Protein AF-Q708A7-F1 (afdb_monomer_lite)

Organism: Candida glabrata (strain ATCC 2001 / BCRC 20586 / JCM 3761 / NBRC 0622 / NRRL Y-65 / CBS 138) (NCBI:txid284593)

Sequence (130 aa):
MMTVDPIQDLRNICLQILQSVNSNTLLEEETWDYNTLINNIDLPKQTREALRRSASQYLLYCQRKNKTYTTRKPLPAKAKLQLVETFSKKRYLTRCEKHQLAVQCGITTNQVQIWFANRRKRSKDLNNRD

Structure (mmCIF, N/CA/C/O backbone):
data_AF-Q708A7-F1
#
_entry.id   AF-Q708A7-F1
#
loop_
_atom_site.group_PDB
_atom_site.id
_atom_site.type_symbol
_atom_site.label_atom_id
_atom_site.label_alt_id
_atom_site.label_comp_id
_atom_site.label_asym_id
_atom_site.label_entity_id
_atom_site.label_seq_id
_atom_site.pdbx_PDB_ins_code
_atom_site.Cartn_x
_atom_site.Cartn_y
_atom_site.Cartn_z
_atom_site.occupancy
_atom_site.B_iso_or_equiv
_atom_site.auth_seq_id
_atom_site.auth_comp_id
_atom_site.auth_asym_id
_atom_site.auth_atom_id
_atom_site.pdbx_PDB_model_num
ATOM 1 N N . MET A 1 1 ? 12.072 19.914 -6.010 1.00 36.78 1 MET A N 1
ATOM 2 C CA . MET A 1 1 ? 12.992 18.850 -6.471 1.00 36.78 1 MET A CA 1
ATOM 3 C C . MET A 1 1 ? 12.877 18.810 -7.976 1.00 36.78 1 MET A C 1
ATOM 5 O O . MET A 1 1 ? 11.766 18.616 -8.449 1.00 36.78 1 MET A O 1
ATOM 9 N N . MET A 1 2 ? 13.963 19.098 -8.695 1.00 44.28 2 MET A N 1
ATOM 10 C CA . MET A 1 2 ? 13.976 19.092 -10.159 1.00 44.28 2 MET A CA 1
ATOM 11 C C . MET A 1 2 ? 13.493 17.720 -10.642 1.00 44.28 2 MET A C 1
ATOM 13 O O . MET A 1 2 ? 14.107 16.706 -10.311 1.00 44.28 2 MET A O 1
ATOM 17 N N . THR A 1 3 ? 12.342 17.673 -11.315 1.00 55.59 3 THR A N 1
ATOM 18 C CA . THR A 1 3 ? 11.843 16.456 -11.960 1.00 55.59 3 THR A CA 1
ATOM 19 C C . THR A 1 3 ? 12.740 16.206 -13.153 1.00 55.59 3 THR A C 1
ATOM 21 O O . THR A 1 3 ? 12.506 16.740 -14.231 1.00 55.59 3 THR A O 1
ATOM 24 N N . VAL A 1 4 ? 13.829 15.485 -12.915 1.00 59.91 4 VAL A N 1
ATOM 25 C CA . VAL A 1 4 ? 14.725 15.068 -13.980 1.00 59.91 4 VAL A CA 1
ATOM 26 C C . VAL A 1 4 ? 13.932 14.129 -14.882 1.00 59.91 4 VAL A C 1
ATOM 28 O O . VAL A 1 4 ? 13.455 13.089 -14.416 1.00 59.91 4 VAL A O 1
ATOM 31 N N . ASP A 1 5 ? 13.685 14.565 -16.118 1.00 73.44 5 ASP A N 1
ATOM 32 C CA . ASP A 1 5 ? 12.978 13.778 -17.120 1.00 73.44 5 ASP A CA 1
ATOM 33 C C . ASP A 1 5 ? 13.842 12.549 -17.442 1.00 73.44 5 ASP A C 1
ATOM 35 O O . ASP A 1 5 ? 14.941 12.704 -17.983 1.00 73.44 5 ASP A O 1
ATOM 39 N N . PRO A 1 6 ? 13.390 11.325 -17.109 1.00 71.94 6 PRO A N 1
ATOM 40 C CA . PRO A 1 6 ? 14.170 10.114 -17.340 1.00 71.94 6 PRO A CA 1
ATOM 41 C C . PRO A 1 6 ? 14.578 9.925 -18.806 1.00 71.94 6 PRO A C 1
ATOM 43 O O . PRO A 1 6 ? 15.574 9.260 -19.080 1.00 71.94 6 PRO A O 1
ATOM 46 N N . ILE A 1 7 ? 13.812 10.485 -19.745 1.00 69.62 7 ILE A N 1
ATOM 47 C CA . ILE A 1 7 ? 14.122 10.438 -21.175 1.00 69.62 7 ILE A CA 1
ATOM 48 C C . ILE A 1 7 ? 15.274 11.395 -21.492 1.00 69.62 7 ILE A C 1
ATOM 50 O O . ILE A 1 7 ? 16.201 11.010 -22.204 1.00 69.62 7 ILE A O 1
ATOM 54 N N . GLN A 1 8 ? 15.279 12.595 -20.906 1.00 74.38 8 GLN A N 1
ATOM 55 C CA . GLN A 1 8 ? 16.380 13.547 -21.061 1.00 74.38 8 GLN A CA 1
ATOM 56 C C . GLN A 1 8 ? 17.677 13.028 -20.422 1.00 74.38 8 GLN A C 1
ATOM 58 O O . GLN A 1 8 ? 18.749 13.188 -21.004 1.00 74.38 8 GLN A O 1
ATOM 63 N N . ASP A 1 9 ? 17.593 12.343 -19.279 1.00 75.12 9 ASP A N 1
ATOM 64 C CA . ASP A 1 9 ? 18.742 11.657 -18.673 1.00 75.12 9 ASP A CA 1
ATOM 65 C C . ASP A 1 9 ? 19.312 10.580 -19.597 1.00 75.12 9 ASP A C 1
ATOM 67 O O . ASP A 1 9 ? 20.522 10.532 -19.828 1.00 75.12 9 ASP A O 1
ATOM 71 N N . LEU A 1 10 ? 18.447 9.743 -20.179 1.00 73.56 10 LEU A N 1
ATOM 72 C CA . LEU A 1 10 ? 18.867 8.735 -21.153 1.00 73.56 10 LEU A CA 1
ATOM 73 C C . LEU A 1 10 ? 19.496 9.367 -22.399 1.00 73.56 10 LEU A C 1
ATOM 75 O O . LEU A 1 10 ? 20.520 8.870 -22.869 1.00 73.56 10 LEU A O 1
ATOM 79 N N . ARG A 1 11 ? 18.933 10.470 -22.910 1.00 72.12 11 ARG A N 1
ATOM 80 C CA . ARG A 1 11 ? 19.494 11.236 -24.033 1.00 72.12 11 ARG A CA 1
ATOM 81 C C . ARG A 1 11 ? 20.892 11.752 -23.704 1.00 72.12 11 ARG A C 1
ATOM 83 O O . ARG A 1 11 ? 21.807 11.544 -24.494 1.00 72.12 11 ARG A O 1
ATOM 90 N N . ASN A 1 12 ? 21.079 12.347 -22.526 1.00 77.25 12 ASN A N 1
ATOM 91 C CA . ASN A 1 12 ? 22.375 12.855 -22.070 1.00 77.25 12 ASN A CA 1
ATOM 92 C C . ASN A 1 12 ? 23.416 11.733 -21.922 1.00 77.25 12 ASN A C 1
ATOM 94 O O . ASN A 1 12 ? 24.559 11.904 -22.338 1.00 77.25 12 ASN A O 1
ATOM 98 N N . ILE A 1 13 ? 23.022 10.568 -21.394 1.00 76.81 13 ILE A N 1
ATOM 99 C CA . ILE A 1 13 ? 23.899 9.389 -21.303 1.00 76.81 13 ILE A CA 1
ATOM 100 C C . ILE A 1 13 ? 24.295 8.903 -22.703 1.00 76.81 13 ILE A C 1
ATOM 102 O O . ILE A 1 13 ? 25.469 8.634 -22.952 1.00 76.81 13 ILE A O 1
ATOM 106 N N . CYS A 1 14 ? 23.339 8.821 -23.634 1.00 71.25 14 CYS A N 1
ATOM 107 C CA . CYS A 1 14 ? 23.628 8.431 -25.015 1.00 71.25 14 CYS A CA 1
ATOM 108 C C . CYS A 1 14 ? 24.584 9.430 -25.683 1.00 71.25 14 CYS A C 1
ATOM 110 O O . CYS A 1 14 ? 25.561 9.004 -26.291 1.00 71.25 14 CYS A O 1
ATOM 112 N N . LEU A 1 15 ? 24.360 10.739 -25.515 1.00 70.50 15 LEU A N 1
ATOM 113 C CA . LEU A 1 15 ? 25.248 11.792 -26.017 1.00 70.50 15 LEU A CA 1
ATOM 114 C C . LEU A 1 15 ? 26.672 11.656 -25.459 1.00 70.50 15 LEU A C 1
ATOM 116 O O . LEU A 1 15 ? 27.618 11.707 -26.235 1.00 70.50 15 LEU A O 1
ATOM 120 N N . GLN A 1 16 ? 26.840 11.417 -24.155 1.00 73.56 16 GLN A N 1
ATOM 121 C CA . GLN A 1 16 ? 28.162 11.234 -23.534 1.00 73.56 16 GLN A CA 1
ATOM 122 C C . GLN A 1 16 ? 28.911 10.013 -24.079 1.00 73.56 16 GLN A C 1
ATOM 124 O O . GLN A 1 16 ? 30.114 10.081 -24.321 1.00 73.56 16 GLN A O 1
ATOM 129 N N . ILE A 1 17 ? 28.208 8.897 -24.289 1.00 69.69 17 ILE A N 1
ATOM 130 C CA . ILE A 1 17 ? 28.807 7.680 -24.850 1.00 69.69 17 ILE A CA 1
ATOM 131 C C . ILE A 1 17 ? 29.208 7.923 -26.310 1.00 69.69 17 ILE A C 1
ATOM 133 O O . ILE A 1 17 ? 30.302 7.549 -26.727 1.00 69.69 17 ILE A O 1
ATOM 137 N N . LEU A 1 18 ? 28.343 8.573 -27.087 1.00 66.56 18 LEU A N 1
ATOM 138 C CA . LEU A 1 18 ? 28.488 8.703 -28.535 1.00 66.56 18 LEU A CA 1
ATOM 139 C C . LEU A 1 18 ? 29.378 9.872 -28.983 1.00 66.56 18 LEU A C 1
ATOM 141 O O . LEU A 1 18 ? 29.970 9.791 -30.058 1.00 66.56 18 LEU A O 1
ATOM 145 N N . GLN A 1 19 ? 29.562 10.902 -28.150 1.00 62.88 19 GLN A N 1
ATOM 146 C CA . GLN A 1 19 ? 30.574 11.952 -28.346 1.00 62.88 19 GLN A CA 1
ATOM 147 C C . GLN A 1 19 ? 31.999 11.384 -28.457 1.00 62.88 19 GLN A C 1
ATOM 149 O O . GLN A 1 19 ? 32.862 12.027 -29.045 1.00 62.88 19 GLN A O 1
ATOM 154 N N . SER A 1 20 ? 32.242 10.170 -27.949 1.00 57.25 20 SER A N 1
ATOM 155 C CA . SER A 1 20 ? 33.521 9.472 -28.118 1.00 57.25 20 SER A CA 1
ATOM 156 C C . SER A 1 20 ? 33.683 8.755 -29.468 1.00 57.25 20 SER A C 1
ATOM 158 O O . SER A 1 20 ? 34.788 8.318 -29.778 1.00 57.25 20 SER A O 1
ATOM 160 N N . VAL A 1 21 ? 32.616 8.621 -30.272 1.00 58.12 21 VAL A N 1
ATOM 161 C CA . VAL A 1 21 ? 32.582 7.676 -31.406 1.00 58.12 21 VAL A CA 1
ATOM 162 C C . VAL A 1 21 ? 32.417 8.353 -32.772 1.00 58.12 21 VAL A C 1
ATOM 164 O O . VAL A 1 21 ? 33.022 7.868 -33.720 1.00 58.12 21 VAL A O 1
ATOM 167 N N . ASN A 1 22 ? 31.638 9.439 -32.902 1.00 54.03 22 ASN A N 1
ATOM 168 C CA . ASN A 1 22 ? 31.580 10.341 -34.076 1.00 54.03 22 ASN A CA 1
ATOM 169 C C . ASN A 1 22 ? 30.453 11.386 -33.908 1.00 54.03 22 ASN A C 1
ATOM 171 O O . ASN A 1 22 ? 29.569 11.226 -33.068 1.00 54.03 22 ASN A O 1
ATOM 175 N N . SER A 1 23 ? 30.466 12.462 -34.701 1.00 53.91 23 SER A N 1
ATOM 176 C CA . SER A 1 23 ? 29.472 13.550 -34.683 1.00 53.91 23 SER A CA 1
ATOM 177 C C . SER A 1 23 ? 28.041 13.042 -34.920 1.00 53.91 23 SER A C 1
ATOM 179 O O . SER A 1 23 ? 27.684 12.673 -36.035 1.00 53.91 23 SER A O 1
ATOM 181 N N . ASN A 1 24 ? 27.205 13.029 -33.879 1.00 57.56 24 ASN A N 1
ATOM 182 C CA . ASN A 1 24 ? 25.826 12.532 -33.938 1.00 57.56 24 ASN A CA 1
ATOM 183 C C . ASN A 1 24 ? 24.819 13.687 -34.058 1.00 57.56 24 ASN A C 1
ATOM 185 O O . ASN A 1 24 ? 24.052 13.951 -33.133 1.00 57.56 24 ASN A O 1
ATOM 189 N N . THR A 1 25 ? 24.800 14.356 -35.212 1.00 56.97 25 THR A N 1
ATOM 190 C CA . THR A 1 25 ? 23.818 15.412 -35.543 1.00 56.97 25 THR A CA 1
ATOM 191 C C . THR A 1 25 ? 22.358 14.941 -35.436 1.00 56.97 25 THR A C 1
ATOM 193 O O . THR A 1 25 ? 21.460 15.747 -35.229 1.00 56.97 25 THR A O 1
ATOM 196 N N . LEU A 1 26 ? 22.102 13.629 -35.481 1.00 55.19 26 LEU A N 1
ATOM 197 C CA . LEU A 1 26 ? 20.769 13.021 -35.330 1.00 55.19 26 LEU A CA 1
ATOM 198 C C . LEU A 1 26 ? 20.223 12.998 -33.888 1.00 55.19 26 LEU A C 1
ATOM 200 O O . LEU A 1 26 ? 19.049 12.697 -33.687 1.00 55.19 26 LEU A O 1
ATOM 204 N N . LEU A 1 27 ? 21.040 13.306 -32.873 1.00 55.03 27 LEU A N 1
ATOM 205 C CA . LEU A 1 27 ? 20.598 13.376 -31.470 1.00 55.03 27 LEU A CA 1
ATOM 206 C C . LEU A 1 27 ? 20.140 14.777 -31.047 1.00 55.03 27 LEU A C 1
ATOM 208 O O . LEU A 1 27 ? 19.757 14.959 -29.888 1.00 55.03 27 LEU A O 1
ATOM 212 N N . GLU A 1 28 ? 20.187 15.762 -31.946 1.00 57.50 28 GLU A N 1
ATOM 213 C CA . GLU A 1 28 ? 19.786 17.150 -31.686 1.00 57.50 28 GLU A CA 1
ATOM 214 C C . GLU A 1 28 ? 18.264 17.347 -31.760 1.00 57.50 28 GLU A C 1
ATOM 216 O O . GLU A 1 28 ? 17.726 18.218 -31.073 1.00 57.50 28 GLU A O 1
ATOM 221 N N . GLU A 1 29 ? 17.543 16.471 -32.464 1.00 61.47 29 GLU A N 1
ATOM 222 C CA . GLU A 1 29 ? 16.082 16.514 -32.522 1.00 61.47 29 GLU A CA 1
ATOM 223 C C . GLU A 1 29 ? 15.447 16.117 -31.179 1.00 61.47 29 GLU A C 1
ATOM 225 O O . GLU A 1 29 ? 15.816 15.131 -30.530 1.00 61.47 29 GLU A O 1
ATOM 230 N N . GLU A 1 30 ? 14.478 16.915 -30.735 1.00 61.69 30 GLU A N 1
ATOM 231 C CA . GLU A 1 30 ? 13.702 16.660 -29.526 1.00 61.69 30 GLU A CA 1
ATOM 232 C C . GLU A 1 30 ? 12.784 15.449 -29.754 1.00 61.69 30 GLU A C 1
ATOM 234 O O . GLU A 1 30 ? 11.708 15.552 -30.340 1.00 61.69 30 GLU A O 1
ATOM 239 N N . THR A 1 31 ? 13.225 14.267 -29.316 1.00 61.69 31 THR A N 1
ATOM 240 C CA . THR A 1 31 ? 12.417 13.043 -29.375 1.00 61.69 31 THR A CA 1
ATOM 241 C C . THR A 1 31 ? 11.867 12.706 -27.991 1.00 61.69 31 THR A C 1
ATOM 243 O O . THR A 1 31 ? 12.607 12.518 -27.028 1.00 61.69 31 THR A O 1
ATOM 246 N N . TRP A 1 32 ? 10.538 12.608 -27.897 1.00 58.81 32 TRP A N 1
ATOM 247 C CA . TRP A 1 32 ? 9.810 12.246 -26.670 1.00 58.81 32 TRP A CA 1
ATOM 248 C C . TRP A 1 32 ? 9.674 10.726 -26.477 1.00 58.81 32 TRP A C 1
ATOM 250 O O . TRP A 1 32 ? 9.058 10.266 -25.517 1.00 58.81 32 TRP A O 1
ATOM 260 N N . ASP A 1 33 ? 10.226 9.931 -27.399 1.00 73.31 33 ASP A N 1
ATOM 261 C CA . ASP A 1 33 ? 10.174 8.471 -27.390 1.00 73.31 33 ASP A CA 1
ATOM 262 C C . ASP A 1 33 ? 11.584 7.873 -27.461 1.00 73.31 33 ASP A C 1
ATOM 264 O O . ASP A 1 33 ? 12.324 8.049 -28.432 1.00 73.31 33 ASP A O 1
ATOM 268 N N . TYR A 1 34 ? 11.935 7.097 -26.433 1.00 72.88 34 TYR A N 1
ATOM 269 C CA . TYR A 1 34 ? 13.245 6.460 -26.337 1.00 72.88 34 TYR A CA 1
ATOM 270 C C . TYR A 1 34 ? 13.482 5.416 -27.442 1.00 72.88 34 TYR A C 1
ATOM 272 O O . TYR A 1 34 ? 14.636 5.141 -27.763 1.00 72.88 34 TYR A O 1
ATOM 280 N N . ASN A 1 35 ? 12.439 4.829 -28.050 1.00 76.69 35 ASN A N 1
ATOM 281 C CA . ASN A 1 35 ? 12.642 3.909 -29.175 1.00 76.69 35 ASN A CA 1
ATOM 282 C C . ASN A 1 35 ? 13.123 4.645 -30.423 1.00 76.69 35 ASN A C 1
ATOM 284 O O . ASN A 1 35 ? 14.011 4.139 -31.106 1.00 76.69 35 ASN A O 1
ATOM 288 N N . THR A 1 36 ? 12.567 5.826 -30.685 1.00 77.31 36 THR A N 1
ATOM 289 C CA . THR A 1 36 ? 12.981 6.722 -31.769 1.00 77.31 36 THR A CA 1
ATOM 290 C C . THR A 1 36 ? 14.428 7.174 -31.564 1.00 77.31 36 THR A C 1
ATOM 292 O O . THR A 1 36 ? 15.245 6.993 -32.466 1.00 77.31 36 THR A O 1
ATOM 295 N N . LEU A 1 37 ? 14.784 7.609 -30.346 1.00 72.62 37 LEU A N 1
ATOM 296 C CA . LEU A 1 37 ? 16.169 7.919 -29.964 1.00 72.62 37 LEU A CA 1
ATOM 297 C C . LEU A 1 37 ? 17.113 6.748 -30.280 1.00 72.62 37 LEU A C 1
ATOM 299 O O . LEU A 1 37 ? 18.110 6.912 -30.970 1.00 72.62 37 LEU A O 1
ATOM 303 N N . ILE A 1 38 ? 16.774 5.546 -29.809 1.00 76.94 38 ILE A N 1
ATOM 304 C CA . ILE A 1 38 ? 17.608 4.349 -29.967 1.00 76.94 38 ILE A CA 1
ATOM 305 C C . ILE A 1 38 ? 17.721 3.905 -31.434 1.00 76.94 38 ILE A C 1
ATOM 307 O O . ILE A 1 38 ? 18.764 3.392 -31.841 1.00 76.94 38 ILE A O 1
ATOM 311 N N . ASN A 1 39 ? 16.671 4.088 -32.237 1.00 78.12 39 ASN A N 1
ATOM 312 C CA . ASN A 1 39 ? 16.676 3.743 -33.659 1.00 78.12 39 ASN A CA 1
ATOM 313 C C . ASN A 1 39 ? 17.547 4.683 -34.497 1.00 78.12 39 ASN A C 1
ATOM 315 O O . ASN A 1 39 ? 18.170 4.208 -35.445 1.00 78.12 39 ASN A O 1
ATOM 319 N N . ASN A 1 40 ? 17.630 5.959 -34.118 1.00 73.62 40 ASN A N 1
ATOM 320 C CA . ASN A 1 40 ? 18.432 6.969 -34.814 1.00 73.62 40 ASN A CA 1
ATOM 321 C C . ASN A 1 40 ? 19.931 6.896 -34.488 1.00 73.62 40 ASN A C 1
ATOM 323 O O . ASN A 1 40 ? 20.732 7.551 -35.148 1.00 73.62 40 ASN A O 1
ATOM 327 N N . ILE A 1 41 ? 20.329 6.093 -33.495 1.00 74.94 41 ILE A N 1
ATOM 328 C CA . ILE A 1 41 ? 21.740 5.867 -33.180 1.00 74.94 41 ILE A CA 1
ATOM 329 C C . ILE A 1 41 ? 22.336 4.852 -34.169 1.00 74.94 41 ILE A C 1
ATOM 331 O O . ILE A 1 41 ? 21.842 3.718 -34.300 1.00 74.94 41 ILE A O 1
ATOM 335 N N . ASP A 1 42 ? 23.442 5.238 -34.808 1.00 78.75 42 ASP A N 1
ATOM 336 C CA . ASP A 1 42 ? 24.228 4.370 -35.685 1.00 78.75 42 ASP A CA 1
ATOM 337 C C . ASP A 1 42 ? 25.056 3.363 -34.869 1.00 78.75 42 ASP A C 1
ATOM 339 O O . ASP A 1 42 ? 26.208 3.580 -34.501 1.00 78.75 42 ASP A O 1
ATOM 343 N N . LEU A 1 43 ? 24.408 2.258 -34.506 1.00 75.06 43 LEU A N 1
ATOM 344 C CA . LEU A 1 43 ? 24.995 1.145 -33.773 1.00 75.06 43 LEU A CA 1
ATOM 345 C C . LEU A 1 43 ? 24.543 -0.185 -34.386 1.00 75.06 43 LEU A C 1
ATOM 347 O O . LEU A 1 43 ? 23.415 -0.286 -34.886 1.00 75.06 43 LEU A O 1
ATOM 351 N N . PRO A 1 44 ? 25.360 -1.251 -34.264 1.00 85.62 44 PRO A N 1
ATOM 352 C CA . PRO A 1 44 ? 24.938 -2.600 -34.612 1.00 85.62 44 PRO A CA 1
ATOM 353 C C . PRO A 1 44 ? 23.625 -2.967 -33.915 1.00 85.62 44 PRO A C 1
ATOM 355 O O . PRO A 1 44 ? 23.414 -2.644 -32.741 1.00 85.62 44 PRO A O 1
ATOM 358 N N . LYS A 1 45 ? 22.747 -3.692 -34.619 1.00 84.62 45 LYS A N 1
ATOM 359 C CA . LYS A 1 45 ? 21.414 -4.070 -34.120 1.00 84.62 45 LYS A CA 1
ATOM 360 C C . LYS A 1 45 ? 21.475 -4.710 -32.729 1.00 84.62 45 LYS A C 1
ATOM 362 O O . LYS A 1 45 ? 20.668 -4.375 -31.871 1.00 84.62 45 LYS A O 1
ATOM 367 N N . GLN A 1 46 ? 22.442 -5.596 -32.483 1.00 85.62 46 GLN A N 1
ATOM 368 C CA . GLN A 1 46 ? 22.620 -6.260 -31.188 1.00 85.62 46 GLN A CA 1
ATOM 369 C C . GLN A 1 46 ? 22.852 -5.246 -30.058 1.00 85.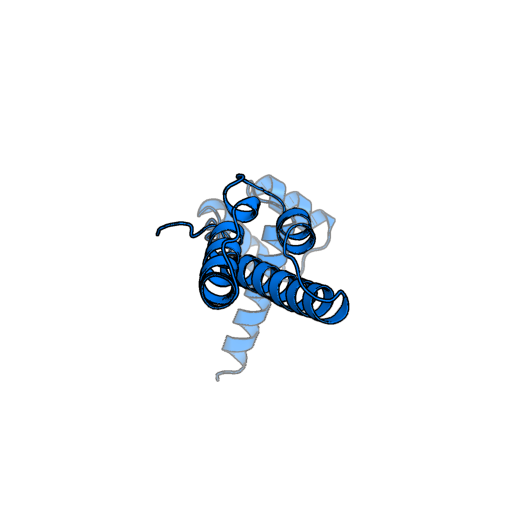62 46 GLN A C 1
ATOM 371 O O . GLN A 1 46 ? 22.218 -5.342 -29.006 1.00 85.62 46 GLN A O 1
ATOM 376 N N . THR A 1 47 ? 23.704 -4.247 -30.298 1.00 83.25 47 THR A N 1
ATOM 377 C CA . THR A 1 47 ? 24.004 -3.168 -29.350 1.00 83.25 47 THR A CA 1
ATOM 378 C C . THR A 1 47 ? 22.782 -2.282 -29.121 1.00 83.25 47 THR A C 1
ATOM 380 O O . THR A 1 47 ? 22.455 -1.964 -27.978 1.00 83.25 47 THR A O 1
ATOM 383 N N . ARG A 1 48 ? 22.043 -1.958 -30.189 1.00 84.75 48 ARG A N 1
ATOM 384 C CA . ARG A 1 48 ? 20.791 -1.196 -30.113 1.00 84.75 48 ARG A CA 1
ATOM 385 C C . ARG A 1 48 ? 19.740 -1.901 -29.246 1.00 84.75 48 ARG A C 1
ATOM 387 O O . ARG A 1 48 ? 19.118 -1.278 -28.387 1.00 84.75 48 ARG A O 1
ATOM 394 N N . GLU A 1 49 ? 19.583 -3.215 -29.408 1.00 86.69 49 GLU A N 1
ATOM 395 C CA . GLU A 1 49 ? 18.672 -4.012 -28.578 1.00 86.69 49 GLU A CA 1
ATOM 396 C C . GLU A 1 49 ? 19.138 -4.129 -27.118 1.00 86.69 49 GLU A C 1
ATOM 398 O O . GLU A 1 49 ? 18.311 -4.204 -26.206 1.00 86.69 49 GLU A O 1
ATOM 403 N N . ALA A 1 50 ? 20.448 -4.168 -26.861 1.00 86.88 50 ALA A N 1
ATOM 404 C CA . ALA A 1 50 ? 20.979 -4.141 -25.498 1.00 86.88 50 ALA A CA 1
ATOM 405 C C . ALA A 1 50 ? 20.673 -2.798 -24.813 1.00 86.88 50 ALA A C 1
ATOM 407 O O . ALA A 1 50 ? 20.137 -2.785 -23.704 1.00 86.88 50 ALA A O 1
ATOM 408 N N . LEU A 1 51 ? 20.907 -1.679 -25.510 1.00 84.12 51 LEU A N 1
ATOM 409 C CA . LEU A 1 51 ? 20.572 -0.336 -25.031 1.00 84.12 51 LEU A CA 1
ATOM 410 C C . LEU A 1 51 ? 19.072 -0.196 -24.748 1.00 84.12 51 LEU A C 1
ATOM 412 O O . LEU A 1 51 ? 18.698 0.316 -23.695 1.00 84.12 51 LEU A O 1
ATOM 416 N N . ARG A 1 52 ? 18.208 -0.725 -25.626 1.00 86.25 52 ARG A N 1
ATOM 417 C CA . ARG A 1 52 ? 16.746 -0.722 -25.437 1.00 86.25 52 ARG A CA 1
ATOM 418 C C . ARG A 1 52 ? 16.323 -1.406 -24.140 1.00 86.25 52 ARG A C 1
ATOM 420 O O . ARG A 1 52 ? 15.485 -0.869 -23.415 1.00 86.25 52 ARG A O 1
ATOM 427 N N . ARG A 1 53 ? 16.913 -2.562 -23.817 1.00 87.56 53 ARG A N 1
ATOM 428 C CA . ARG A 1 53 ? 16.633 -3.275 -22.558 1.00 87.56 53 ARG A CA 1
ATOM 429 C C . ARG A 1 53 ? 17.066 -2.457 -21.343 1.00 87.56 53 ARG A C 1
ATOM 431 O O . ARG A 1 53 ? 16.269 -2.283 -20.424 1.00 87.56 53 ARG A O 1
ATOM 438 N N . SER A 1 54 ? 18.283 -1.915 -21.365 1.00 86.56 54 SER A N 1
ATOM 439 C CA . SER A 1 54 ? 18.818 -1.095 -20.272 1.00 86.56 54 SER A CA 1
ATOM 440 C C . SER A 1 54 ? 18.008 0.186 -20.058 1.00 86.56 54 SER A C 1
ATOM 442 O O . SER A 1 54 ? 17.643 0.499 -18.926 1.00 86.56 54 SER A O 1
ATOM 444 N N . ALA A 1 55 ? 17.654 0.887 -21.138 1.00 85.25 55 ALA A N 1
ATOM 445 C CA . ALA A 1 55 ? 16.810 2.077 -21.101 1.00 85.25 55 ALA A CA 1
ATOM 446 C C . ALA A 1 55 ? 15.419 1.759 -20.535 1.00 85.25 55 ALA A C 1
ATOM 448 O O . ALA A 1 55 ? 14.959 2.434 -19.617 1.00 85.25 55 ALA A O 1
ATOM 449 N N . SER A 1 56 ? 14.777 0.683 -21.002 1.00 87.50 56 SER A N 1
ATOM 450 C CA . SER A 1 56 ? 13.487 0.224 -20.470 1.00 87.50 56 SER A CA 1
ATOM 451 C C . SER A 1 56 ? 13.560 -0.077 -18.967 1.00 87.50 56 SER A C 1
ATOM 453 O O . SER A 1 56 ? 12.706 0.364 -18.194 1.00 87.50 56 SER A O 1
ATOM 455 N N . GLN A 1 57 ? 14.617 -0.762 -18.521 1.00 88.38 57 GLN A N 1
ATOM 456 C CA . GLN A 1 57 ? 14.841 -1.055 -17.106 1.00 88.38 57 GLN A CA 1
ATOM 457 C C . GLN A 1 57 ? 15.065 0.217 -16.275 1.00 88.38 57 GLN A C 1
ATOM 459 O O . GLN A 1 57 ? 14.522 0.328 -15.172 1.00 88.38 57 GLN A O 1
ATOM 464 N N . TYR A 1 58 ? 15.814 1.188 -16.800 1.00 84.62 58 TYR A N 1
ATOM 465 C CA . TYR A 1 58 ? 16.029 2.484 -16.160 1.00 84.62 58 TYR A CA 1
ATOM 466 C C . TYR A 1 58 ? 14.727 3.290 -16.046 1.00 84.62 58 TYR A C 1
ATOM 468 O O . TYR A 1 58 ? 14.393 3.758 -14.958 1.00 84.62 58 TYR A O 1
ATOM 476 N N . LEU A 1 59 ? 13.927 3.364 -17.115 1.00 83.69 59 LEU A N 1
ATOM 477 C CA . LEU A 1 59 ? 12.612 4.011 -17.093 1.00 83.69 59 LEU A CA 1
ATOM 478 C C . LEU A 1 59 ? 11.682 3.360 -16.056 1.00 83.69 59 LEU A C 1
ATOM 480 O O . LEU A 1 59 ? 11.037 4.067 -15.280 1.00 83.69 59 LEU A O 1
ATOM 484 N N . LEU A 1 60 ? 11.659 2.025 -15.966 1.00 85.62 60 LEU A N 1
ATOM 485 C CA . LEU A 1 60 ? 10.905 1.299 -14.935 1.00 85.62 60 LEU A CA 1
ATOM 486 C C . LEU A 1 60 ? 11.407 1.603 -13.519 1.00 85.62 60 LEU A C 1
ATOM 488 O O . LEU A 1 60 ? 10.603 1.743 -12.594 1.00 85.62 60 LEU A O 1
ATOM 492 N N . TYR A 1 61 ? 12.721 1.701 -13.324 1.00 86.31 61 TYR A N 1
ATOM 493 C CA . TYR A 1 61 ? 13.303 2.100 -12.046 1.00 86.31 61 TYR A CA 1
ATOM 494 C C . TYR A 1 61 ? 12.883 3.524 -11.664 1.00 86.31 61 TYR A C 1
ATOM 496 O O . TYR A 1 61 ? 12.388 3.727 -10.555 1.00 86.31 61 TYR A O 1
ATOM 504 N N . CYS A 1 62 ? 12.988 4.484 -12.585 1.00 83.12 62 CYS A N 1
ATOM 505 C CA . CYS A 1 62 ? 12.563 5.866 -12.371 1.00 83.12 62 CYS A CA 1
ATOM 506 C C . CYS A 1 62 ? 11.066 5.953 -12.064 1.00 83.12 62 CYS A C 1
ATOM 508 O O . CYS A 1 62 ? 10.686 6.618 -11.105 1.00 83.12 62 CYS A O 1
ATOM 510 N N . GLN A 1 63 ? 10.214 5.209 -12.775 1.00 78.62 63 GLN A N 1
ATOM 511 C CA . GLN A 1 63 ? 8.784 5.107 -12.462 1.00 78.62 63 GLN A CA 1
ATOM 512 C C . GLN A 1 63 ? 8.533 4.537 -11.061 1.00 78.62 63 GLN A C 1
ATOM 514 O O . GLN A 1 63 ? 7.686 5.045 -10.331 1.00 78.62 63 GLN A O 1
ATOM 519 N N . ARG A 1 64 ? 9.265 3.493 -10.653 1.00 81.31 64 ARG A N 1
ATOM 520 C CA . ARG A 1 64 ? 9.133 2.886 -9.316 1.00 81.31 64 ARG A CA 1
ATOM 521 C C . ARG A 1 64 ? 9.639 3.808 -8.208 1.00 81.31 64 ARG A C 1
ATOM 523 O O . ARG A 1 64 ? 9.018 3.854 -7.152 1.00 81.31 64 ARG A O 1
ATOM 530 N N . LYS A 1 65 ? 10.720 4.551 -8.447 1.00 77.62 65 LYS A N 1
ATOM 531 C CA . LYS A 1 65 ? 11.298 5.523 -7.508 1.00 77.62 65 LYS A CA 1
ATOM 532 C C . LYS A 1 65 ? 10.419 6.770 -7.374 1.00 77.62 65 LYS A C 1
ATOM 534 O O . LYS A 1 65 ? 10.164 7.222 -6.262 1.00 77.62 65 LYS A O 1
ATOM 539 N N . ASN A 1 66 ? 9.901 7.269 -8.497 1.00 65.81 66 ASN A N 1
ATOM 540 C CA . ASN A 1 66 ? 8.965 8.395 -8.572 1.00 65.81 66 ASN A CA 1
ATOM 541 C C . ASN A 1 66 ? 7.520 7.996 -8.289 1.00 65.81 66 ASN A C 1
ATOM 543 O O . ASN A 1 66 ? 6.646 8.865 -8.242 1.00 65.81 66 ASN A O 1
ATOM 547 N N . LYS A 1 67 ? 7.261 6.714 -8.006 1.00 63.56 67 LYS A N 1
ATOM 548 C CA . LYS A 1 67 ? 6.085 6.282 -7.258 1.00 63.56 67 LYS A CA 1
ATOM 549 C C . LYS A 1 67 ? 6.235 6.799 -5.831 1.00 63.56 67 LYS A C 1
ATOM 551 O O . LYS A 1 67 ? 6.375 6.045 -4.872 1.00 63.56 67 LYS A O 1
ATOM 556 N N . THR A 1 68 ? 6.205 8.124 -5.696 1.00 54.28 68 THR A N 1
ATOM 557 C CA . THR A 1 68 ? 5.858 8.777 -4.455 1.00 54.28 68 THR A CA 1
ATOM 558 C C . THR A 1 68 ? 4.570 8.092 -4.047 1.00 54.28 68 THR A C 1
ATOM 560 O O . THR A 1 68 ? 3.600 8.026 -4.808 1.00 54.28 68 THR A O 1
ATOM 563 N N . TYR A 1 69 ? 4.594 7.429 -2.896 1.00 53.47 69 TYR A N 1
ATOM 564 C CA . TYR A 1 69 ? 3.363 7.018 -2.256 1.00 53.47 69 TYR A CA 1
ATOM 565 C C . TYR A 1 69 ? 2.581 8.314 -2.134 1.00 53.47 69 TYR A C 1
ATOM 567 O O . TYR A 1 69 ? 2.946 9.106 -1.270 1.00 53.47 69 TYR A O 1
ATOM 575 N N . THR A 1 70 ? 1.636 8.579 -3.052 1.00 55.84 70 THR A N 1
ATOM 576 C CA . THR A 1 70 ? 0.861 9.824 -3.114 1.00 55.84 70 THR A CA 1
ATOM 577 C C . THR A 1 70 ? 0.581 10.201 -1.678 1.00 55.84 70 THR A C 1
ATOM 579 O O . THR A 1 70 ? -0.056 9.374 -1.010 1.00 55.84 70 THR A O 1
ATOM 582 N N . THR A 1 71 ? 1.192 11.288 -1.177 1.00 60.59 71 THR A N 1
ATOM 583 C CA . THR A 1 71 ? 1.309 11.533 0.268 1.00 60.59 71 THR A CA 1
ATOM 584 C C . THR A 1 71 ? -0.032 11.221 0.883 1.00 60.59 71 THR A C 1
ATOM 586 O O . THR A 1 71 ? -1.023 11.856 0.514 1.00 60.59 71 THR A O 1
ATOM 589 N N . ARG A 1 72 ? -0.097 10.125 1.659 1.00 71.75 72 ARG A N 1
ATOM 590 C CA . ARG A 1 72 ? -1.381 9.503 1.997 1.00 71.75 72 ARG A CA 1
ATOM 591 C C . ARG A 1 72 ? -2.257 10.594 2.585 1.00 71.75 72 ARG A C 1
ATOM 593 O O . ARG A 1 72 ? -1.930 11.101 3.656 1.00 71.75 72 ARG A O 1
ATOM 600 N N . LYS A 1 73 ? -3.345 10.959 1.900 1.00 82.62 73 LYS A N 1
ATOM 601 C CA . LYS A 1 73 ? -4.267 11.954 2.443 1.00 82.62 73 LYS A CA 1
ATOM 602 C C . LYS A 1 73 ? -4.789 11.395 3.769 1.00 82.62 73 LYS A C 1
ATOM 604 O O . LYS A 1 73 ? -5.329 10.281 3.772 1.00 82.62 73 LYS A O 1
ATOM 609 N N . PRO A 1 74 ? -4.567 12.085 4.900 1.00 88.31 74 PRO A N 1
ATOM 610 C CA . PRO A 1 74 ? -5.016 11.579 6.183 1.00 88.31 74 PRO A CA 1
ATOM 611 C C . PRO A 1 74 ? -6.539 11.449 6.162 1.00 88.31 74 PRO A C 1
ATOM 613 O O . PRO A 1 74 ? -7.237 12.284 5.591 1.00 88.31 74 PRO A O 1
ATOM 616 N N . LEU A 1 75 ? -7.065 10.396 6.793 1.00 92.44 75 LEU A N 1
ATOM 617 C CA . LEU A 1 75 ? -8.513 10.273 6.966 1.00 92.44 75 LEU A CA 1
ATOM 618 C C . LEU A 1 75 ? -9.039 11.462 7.793 1.00 92.44 75 LEU A C 1
ATOM 620 O O . LEU A 1 75 ? -8.384 11.814 8.786 1.00 92.44 75 LEU A O 1
ATOM 624 N N . PRO A 1 76 ? -10.210 12.029 7.445 1.00 93.94 76 PRO A N 1
ATOM 625 C CA . PRO A 1 76 ? -10.856 13.069 8.242 1.00 93.94 76 PRO A CA 1
ATOM 626 C C . PRO A 1 76 ? -11.017 12.646 9.707 1.00 93.94 76 PRO A C 1
ATOM 628 O O . PRO A 1 76 ? -11.271 11.473 9.993 1.00 93.94 76 PRO A O 1
ATOM 631 N N . ALA A 1 77 ? -10.898 13.587 10.648 1.00 94.81 77 ALA A N 1
ATOM 632 C CA . ALA A 1 77 ? -11.010 13.290 12.080 1.00 94.81 77 ALA A CA 1
ATOM 633 C C . ALA A 1 77 ? -12.358 12.633 12.435 1.00 94.81 77 ALA A C 1
ATOM 635 O O . ALA A 1 77 ? -12.379 11.601 13.104 1.00 94.81 77 ALA A O 1
ATOM 636 N N . LYS A 1 78 ? -13.465 13.154 11.883 1.00 95.56 78 LYS A N 1
ATOM 637 C CA . LYS A 1 78 ? -14.815 12.581 12.023 1.00 95.56 78 LYS A CA 1
ATOM 638 C C . LYS A 1 78 ? -14.882 11.125 11.547 1.00 95.56 78 LYS A C 1
ATOM 640 O O . LYS A 1 78 ? -15.367 10.265 12.275 1.00 95.56 78 LYS A O 1
ATOM 645 N N . ALA A 1 79 ? -14.319 10.841 10.370 1.00 96.56 79 ALA A N 1
ATOM 646 C CA . ALA A 1 79 ? -14.259 9.487 9.825 1.00 96.56 79 ALA A CA 1
ATOM 647 C C . ALA A 1 79 ? -13.462 8.547 10.742 1.00 96.56 79 ALA A C 1
ATOM 649 O O . ALA A 1 79 ? -13.887 7.426 11.000 1.00 96.56 79 ALA A O 1
ATOM 650 N N . LYS A 1 80 ? -12.324 9.001 11.288 1.00 96.12 80 LYS A N 1
ATOM 651 C CA . LYS A 1 80 ? -11.534 8.205 12.243 1.00 96.12 80 LYS A CA 1
ATOM 652 C C . LYS A 1 80 ? -12.328 7.857 13.504 1.00 96.12 80 LYS A C 1
ATOM 654 O O . LYS A 1 80 ? -12.255 6.710 13.932 1.00 96.12 80 LYS A O 1
ATOM 659 N N . LEU A 1 81 ? -13.073 8.805 14.078 1.00 96.19 81 LEU A N 1
ATOM 660 C CA . LEU A 1 81 ? -13.895 8.561 15.270 1.00 96.19 81 LEU A CA 1
ATOM 661 C C . LEU A 1 81 ? -14.979 7.510 14.998 1.00 96.19 81 LEU A C 1
ATOM 663 O O . LEU A 1 81 ? -15.058 6.520 15.721 1.00 96.19 81 LEU A O 1
ATOM 667 N N . GLN A 1 82 ? -15.726 7.659 13.901 1.00 96.81 82 GLN A N 1
ATOM 668 C CA . GLN A 1 82 ? -16.757 6.693 13.504 1.00 96.81 82 GLN A CA 1
ATOM 669 C C . GLN A 1 82 ? -16.179 5.299 13.221 1.00 96.81 82 GLN A C 1
ATOM 67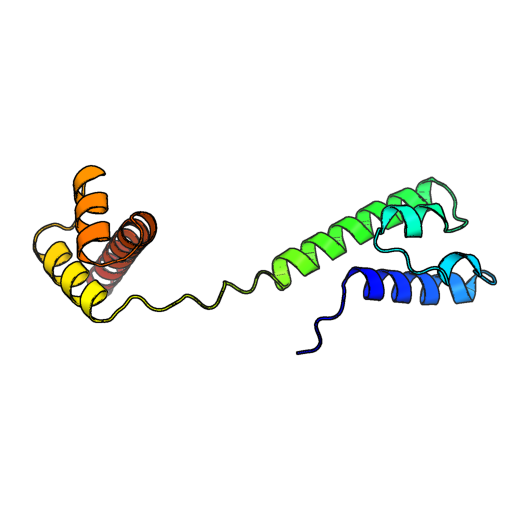1 O O . GLN A 1 82 ? -16.769 4.288 13.603 1.00 96.81 82 GLN A O 1
ATOM 676 N N . LEU A 1 83 ? -15.002 5.224 12.589 1.00 97.88 83 LEU A N 1
ATOM 677 C CA . LEU A 1 83 ? -14.295 3.961 12.366 1.00 97.88 83 LEU A CA 1
ATOM 678 C C . LEU A 1 83 ? -13.911 3.284 13.692 1.00 97.88 83 LEU A C 1
ATOM 680 O O . LEU A 1 83 ? -14.076 2.072 13.817 1.00 97.88 83 LEU A O 1
ATOM 684 N N . VAL A 1 84 ? -13.427 4.041 14.684 1.00 96.75 84 VAL A N 1
ATOM 685 C CA . VAL A 1 84 ? -13.079 3.514 16.018 1.00 96.75 84 VAL A CA 1
ATOM 686 C C . VAL A 1 84 ? -14.315 3.014 16.762 1.00 96.75 84 VAL A C 1
ATOM 688 O O . VAL A 1 84 ? -14.283 1.897 17.276 1.00 96.75 84 VAL A O 1
ATOM 691 N N . GLU A 1 85 ? -15.398 3.791 16.774 1.00 96.88 85 GLU A N 1
ATOM 692 C CA . GLU A 1 85 ? -16.666 3.412 17.408 1.00 96.88 85 GLU A CA 1
ATOM 693 C C . GLU A 1 85 ? -17.291 2.177 16.742 1.00 96.88 85 GLU A C 1
ATOM 695 O O . GLU A 1 85 ? -17.760 1.255 17.404 1.00 96.88 85 GLU A O 1
ATOM 700 N N . THR A 1 86 ? -17.257 2.108 15.411 1.00 97.25 86 THR A N 1
ATOM 701 C CA . THR A 1 86 ? -17.764 0.931 14.697 1.00 97.25 86 THR A CA 1
ATOM 702 C C . THR A 1 86 ? -16.896 -0.292 14.985 1.00 97.25 86 THR A C 1
ATOM 704 O O . THR A 1 86 ? -17.410 -1.393 15.164 1.00 97.25 86 THR A O 1
ATOM 707 N N . PHE A 1 87 ? -15.575 -0.116 15.072 1.00 97.19 87 PHE A N 1
ATOM 708 C CA . PHE A 1 87 ? -14.643 -1.206 15.345 1.00 97.19 87 PHE A CA 1
ATOM 709 C C . PHE A 1 87 ? -14.779 -1.785 16.757 1.00 97.19 87 PHE A C 1
ATOM 711 O O . PHE A 1 87 ? -14.564 -2.988 16.922 1.00 97.19 87 PHE A O 1
ATOM 718 N N . SER A 1 88 ? -15.120 -0.966 17.761 1.00 95.19 88 SER A N 1
ATOM 719 C CA . SER A 1 88 ? -15.381 -1.459 19.120 1.00 95.19 88 SER A CA 1
ATOM 720 C C . SER A 1 88 ? -16.641 -2.324 19.175 1.00 95.19 88 SER A C 1
ATOM 722 O O . SER A 1 88 ? -16.642 -3.331 19.876 1.00 95.19 88 SER A O 1
ATOM 724 N N . LYS A 1 89 ? -17.665 -1.998 18.372 1.00 96.31 89 LYS A N 1
ATOM 725 C CA . LYS A 1 89 ? -18.897 -2.794 18.232 1.00 96.31 89 LYS A CA 1
ATOM 726 C C . LYS A 1 89 ? -18.685 -4.059 17.393 1.00 96.31 89 LYS A C 1
ATOM 728 O O . LYS A 1 89 ? -19.157 -5.132 17.754 1.00 96.31 89 LYS A O 1
ATOM 733 N N . LYS A 1 90 ? -17.985 -3.951 16.256 1.00 95.94 90 LYS A N 1
ATOM 734 C CA . LYS A 1 90 ? -17.800 -5.052 15.297 1.00 95.94 90 LYS A CA 1
ATOM 735 C C . LYS A 1 90 ? -16.450 -4.973 14.584 1.00 95.94 90 LYS A C 1
ATOM 737 O O . LYS A 1 90 ? -16.206 -4.109 13.748 1.00 95.94 90 LYS A O 1
ATOM 742 N N . ARG A 1 91 ? -15.571 -5.948 14.842 1.00 95.12 91 ARG A N 1
ATOM 743 C CA . ARG A 1 91 ? -14.187 -5.987 14.308 1.00 95.12 91 ARG A CA 1
ATOM 744 C C . ARG A 1 91 ? -14.074 -6.421 12.836 1.00 95.12 91 ARG A C 1
ATOM 746 O O . ARG A 1 91 ? -13.032 -6.205 12.200 1.00 95.12 91 ARG A O 1
ATOM 753 N N . TYR A 1 92 ? -15.115 -7.055 12.298 1.00 97.75 92 TYR A N 1
ATOM 754 C CA . TYR A 1 92 ? -15.169 -7.595 10.938 1.00 97.75 92 TYR A CA 1
ATOM 755 C C . TYR A 1 92 ? -16.468 -7.172 10.264 1.00 97.75 92 TYR A C 1
ATOM 757 O O . TYR A 1 92 ? -17.538 -7.547 10.721 1.00 97.75 92 TYR A O 1
ATOM 765 N N . LEU A 1 93 ? -16.368 -6.410 9.178 1.00 97.06 93 LEU A N 1
ATOM 766 C CA . LEU A 1 93 ? -17.522 -5.930 8.421 1.00 97.06 93 LEU A CA 1
ATOM 767 C C . LEU A 1 93 ? -17.706 -6.732 7.131 1.00 97.06 93 LEU A C 1
ATOM 769 O O . LEU A 1 93 ? -16.730 -7.042 6.437 1.00 97.06 93 LEU A O 1
ATOM 773 N N . THR A 1 94 ? -18.961 -6.997 6.786 1.00 97.69 94 THR A N 1
ATOM 774 C CA . THR A 1 94 ? -19.386 -7.502 5.477 1.00 97.69 94 THR A CA 1
ATOM 775 C C . THR A 1 94 ? -19.181 -6.446 4.386 1.00 97.69 94 THR A C 1
ATOM 777 O O . THR A 1 94 ? -18.887 -5.278 4.653 1.00 97.69 94 THR A O 1
ATOM 780 N N . ARG A 1 95 ? -19.334 -6.840 3.115 1.00 97.19 95 ARG A N 1
ATOM 781 C CA . ARG A 1 95 ? -19.227 -5.912 1.977 1.00 97.19 95 ARG A CA 1
ATOM 782 C C . ARG A 1 95 ? -20.241 -4.763 2.071 1.00 97.19 95 ARG A C 1
ATOM 784 O O . ARG A 1 95 ? -19.854 -3.620 1.843 1.00 97.19 95 ARG A O 1
ATOM 791 N N . CYS A 1 96 ? -21.490 -5.068 2.431 1.00 97.62 96 CYS A N 1
ATOM 792 C CA . CYS A 1 96 ? -22.561 -4.077 2.560 1.00 97.62 96 CYS A CA 1
ATOM 793 C C . CYS A 1 96 ? -22.260 -3.071 3.683 1.00 97.62 96 CYS A C 1
ATOM 795 O O . CYS A 1 96 ? -22.260 -1.865 3.452 1.00 97.62 96 CYS A O 1
ATOM 797 N N . GLU A 1 97 ? -21.864 -3.559 4.861 1.00 97.81 97 GLU A N 1
ATOM 798 C CA . GLU A 1 97 ? -21.542 -2.704 6.012 1.00 97.81 97 GLU A CA 1
ATOM 799 C C . GLU A 1 97 ? -20.356 -1.771 5.736 1.00 97.81 97 GLU A C 1
ATOM 801 O O . GLU A 1 97 ? -20.393 -0.594 6.091 1.00 97.81 97 GLU A O 1
ATOM 806 N N . LYS A 1 98 ? -19.307 -2.257 5.051 1.00 98.12 98 LYS A N 1
ATOM 807 C CA . LYS A 1 98 ? -18.184 -1.397 4.635 1.00 98.12 98 LYS A CA 1
ATOM 808 C C . LYS A 1 98 ? -18.648 -0.276 3.710 1.00 98.12 98 LYS A C 1
ATOM 810 O O . LYS A 1 98 ? -18.110 0.825 3.785 1.00 98.12 98 LYS A O 1
ATOM 815 N N . HIS A 1 99 ? -19.582 -0.568 2.806 1.00 98.38 99 HIS A N 1
ATOM 816 C CA . HIS A 1 99 ? -20.113 0.422 1.880 1.00 98.38 99 HIS A CA 1
ATOM 817 C C . HIS A 1 99 ? -20.944 1.478 2.618 1.00 98.38 99 HIS A C 1
ATOM 819 O O . HIS A 1 99 ? -20.678 2.665 2.463 1.00 98.38 99 HIS A O 1
ATOM 825 N N . GLN A 1 100 ? -21.860 1.059 3.493 1.00 97.88 100 GLN A N 1
ATOM 826 C CA . GLN A 1 100 ? -22.665 1.971 4.312 1.00 97.88 100 GLN A CA 1
ATOM 827 C C . GLN A 1 100 ? -21.791 2.882 5.185 1.00 97.88 100 GLN A C 1
ATOM 829 O O . GLN A 1 100 ? -21.975 4.098 5.189 1.00 97.88 100 GLN A O 1
ATOM 834 N N . LEU A 1 101 ? -20.783 2.318 5.856 1.00 97.88 101 LEU A N 1
ATOM 835 C CA . LEU A 1 101 ? -19.855 3.094 6.680 1.00 97.88 101 LEU A CA 1
ATOM 836 C C . LEU A 1 101 ? -19.030 4.083 5.847 1.00 97.88 101 LEU A C 1
ATOM 838 O O . LEU A 1 101 ? -18.776 5.204 6.278 1.00 97.88 101 LEU A O 1
ATOM 842 N N . ALA A 1 102 ? -18.627 3.691 4.637 1.00 98.00 102 ALA A N 1
ATOM 843 C CA . ALA A 1 102 ? -17.900 4.565 3.723 1.00 98.00 102 ALA A CA 1
ATOM 844 C C . ALA A 1 102 ? -18.725 5.811 3.357 1.00 98.00 102 ALA A C 1
ATOM 846 O O . ALA A 1 102 ? -18.208 6.926 3.448 1.00 98.00 102 ALA A O 1
ATOM 847 N N . VAL A 1 103 ? -20.013 5.624 3.039 1.00 97.69 103 VAL A N 1
ATOM 848 C CA . VAL A 1 103 ? -20.961 6.717 2.762 1.00 97.69 103 VAL A CA 1
ATOM 849 C C . VAL A 1 103 ? -21.113 7.627 3.983 1.00 97.69 103 VAL A C 1
ATOM 851 O O . VAL A 1 103 ? -20.955 8.839 3.861 1.00 97.69 103 VAL A O 1
ATOM 854 N N . GLN A 1 104 ? -21.330 7.059 5.172 1.00 96.38 104 GLN A N 1
ATOM 855 C CA . GLN A 1 104 ? -21.485 7.827 6.416 1.00 96.38 104 GLN A CA 1
ATOM 856 C C . GLN A 1 104 ? -20.242 8.658 6.775 1.00 96.38 104 GLN A C 1
ATOM 858 O O . GLN A 1 104 ? -20.363 9.773 7.285 1.00 96.38 104 GLN A O 1
ATOM 863 N N . CYS A 1 105 ? -19.049 8.118 6.519 1.00 95.81 105 CYS A N 1
ATOM 864 C CA . CYS A 1 105 ? -17.777 8.766 6.828 1.00 95.81 105 CYS A CA 1
ATOM 865 C C . CYS A 1 105 ? -17.274 9.718 5.727 1.00 95.81 105 CYS A C 1
ATOM 867 O O . CYS A 1 105 ? -16.296 10.429 5.964 1.00 95.81 105 CYS A O 1
ATOM 869 N N . GLY A 1 106 ? -17.876 9.714 4.532 1.00 96.12 106 GLY A N 1
ATOM 870 C CA . GLY A 1 106 ? -17.391 10.480 3.377 1.00 96.12 106 GLY A CA 1
ATOM 871 C C . GLY A 1 106 ? -16.029 10.002 2.855 1.00 96.12 106 GLY A C 1
ATOM 872 O O . GLY A 1 106 ? -15.188 10.812 2.468 1.00 96.12 106 GLY A O 1
ATOM 873 N N . ILE A 1 107 ? -15.774 8.690 2.891 1.00 96.31 107 ILE A N 1
ATOM 874 C CA . ILE A 1 107 ? -14.528 8.065 2.414 1.00 96.31 107 ILE A CA 1
ATOM 875 C C . ILE A 1 107 ? -14.842 6.889 1.484 1.00 96.31 107 ILE A C 1
ATOM 877 O O . ILE A 1 107 ? -15.985 6.475 1.343 1.00 96.31 107 ILE A O 1
ATOM 881 N N . THR A 1 108 ? -13.830 6.312 0.838 1.00 96.44 108 THR A N 1
ATOM 882 C CA . THR A 1 108 ? -14.023 5.152 -0.046 1.00 96.44 108 THR A CA 1
ATOM 883 C C . THR A 1 108 ? -14.173 3.847 0.740 1.00 96.44 108 THR A C 1
ATOM 885 O O . THR A 1 108 ? -13.552 3.645 1.787 1.00 96.44 108 THR A O 1
ATOM 888 N N . THR A 1 109 ? -14.915 2.884 0.185 1.00 97.31 109 THR A N 1
ATOM 889 C CA . THR A 1 109 ? -15.024 1.526 0.751 1.00 97.31 109 THR A CA 1
ATOM 890 C C . THR A 1 109 ? -13.652 0.853 0.902 1.00 97.31 109 THR A C 1
ATOM 892 O O . THR A 1 109 ? -13.416 0.125 1.868 1.00 97.31 109 THR A O 1
ATOM 895 N N . ASN A 1 110 ? -12.710 1.143 -0.004 1.00 95.69 110 ASN A N 1
ATOM 896 C CA . ASN A 1 110 ? -11.336 0.651 0.093 1.00 95.69 110 ASN A CA 1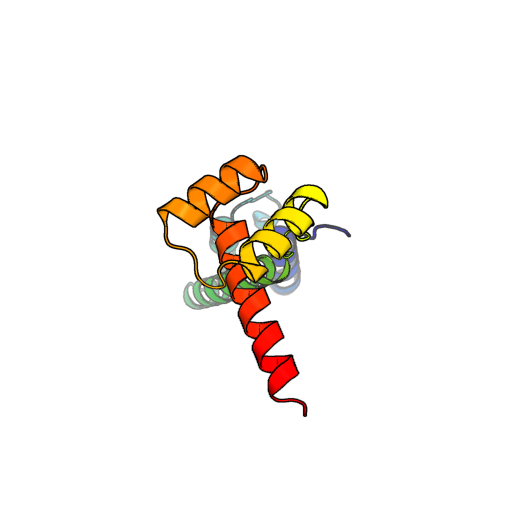
ATOM 897 C C . ASN A 1 110 ? -10.592 1.238 1.307 1.00 95.69 110 ASN A C 1
ATOM 899 O O . ASN A 1 110 ? -9.911 0.507 2.024 1.00 95.69 110 ASN A O 1
ATOM 903 N N . GLN A 1 111 ? -10.759 2.533 1.599 1.00 95.81 111 GLN A N 1
ATOM 904 C CA . GLN A 1 111 ? -10.183 3.149 2.801 1.00 95.81 111 GLN A CA 1
ATOM 905 C C . GLN A 1 111 ? -10.724 2.509 4.084 1.00 95.81 111 GLN A C 1
ATOM 907 O O . GLN A 1 111 ? -9.929 2.206 4.975 1.00 95.81 111 GLN A O 1
ATOM 912 N N . VAL A 1 112 ? -12.032 2.231 4.161 1.00 97.56 112 VAL A N 1
ATOM 913 C CA . VAL A 1 112 ? -12.633 1.485 5.284 1.00 97.56 112 VAL A CA 1
ATOM 914 C C . VAL A 1 112 ? -11.993 0.101 5.406 1.00 97.56 112 VAL A C 1
ATOM 916 O O . VAL A 1 112 ? -11.520 -0.279 6.477 1.00 97.56 112 VAL A O 1
ATOM 919 N N . GLN A 1 113 ? -11.911 -0.645 4.302 1.00 97.31 113 GLN A N 1
ATOM 920 C CA . GLN A 1 113 ? -11.312 -1.979 4.279 1.00 97.31 113 GLN A CA 1
ATOM 921 C C . GLN A 1 113 ? -9.863 -1.985 4.787 1.00 97.31 113 GLN A C 1
ATOM 923 O O . GLN A 1 113 ? -9.526 -2.785 5.666 1.00 97.31 113 GLN A O 1
ATOM 928 N N . ILE A 1 114 ? -9.022 -1.093 4.257 1.00 95.56 114 ILE A N 1
ATOM 929 C CA . ILE A 1 114 ? -7.611 -0.961 4.640 1.00 95.56 114 ILE A CA 1
ATOM 930 C C . ILE A 1 114 ? -7.492 -0.548 6.109 1.00 95.56 114 ILE A C 1
ATOM 932 O O . ILE A 1 114 ? -6.673 -1.109 6.839 1.00 95.56 114 ILE A O 1
ATOM 936 N N . TRP A 1 115 ? -8.314 0.398 6.569 1.00 96.62 115 TRP A N 1
ATOM 937 C CA . TRP A 1 115 ? -8.296 0.845 7.960 1.00 96.62 115 TRP A CA 1
ATOM 938 C C . TRP A 1 115 ? -8.629 -0.301 8.921 1.00 96.62 115 TRP A C 1
ATOM 940 O O . TRP A 1 115 ? -7.872 -0.539 9.860 1.00 96.62 115 TRP A O 1
ATOM 950 N N . PHE A 1 116 ? -9.686 -1.074 8.648 1.00 97.94 116 PHE A N 1
ATOM 951 C CA . PHE A 1 116 ? -10.076 -2.225 9.470 1.00 97.94 116 PHE A CA 1
ATOM 952 C C . PHE A 1 116 ? -8.994 -3.314 9.492 1.00 97.94 116 PHE A C 1
ATOM 954 O O . PHE A 1 116 ? -8.707 -3.877 10.549 1.00 97.94 116 PHE A O 1
ATOM 961 N N . ALA A 1 117 ? -8.360 -3.602 8.350 1.00 96.44 117 ALA A N 1
ATOM 962 C CA . ALA A 1 117 ? -7.250 -4.553 8.279 1.00 96.44 117 ALA A CA 1
ATOM 963 C C . ALA A 1 117 ? -6.049 -4.094 9.122 1.00 96.44 117 ALA A C 1
ATOM 965 O O . ALA A 1 117 ? -5.552 -4.851 9.959 1.00 96.44 117 ALA A O 1
ATOM 966 N N . ASN A 1 118 ? -5.641 -2.833 8.969 1.00 95.44 118 ASN A N 1
ATOM 967 C CA . ASN A 1 118 ? -4.542 -2.248 9.735 1.00 95.44 118 ASN A CA 1
ATOM 968 C C . ASN A 1 118 ? -4.853 -2.183 11.234 1.00 95.44 118 ASN A C 1
ATOM 970 O O . ASN A 1 118 ? -3.977 -2.462 12.052 1.00 95.44 118 ASN A O 1
ATOM 974 N N . ARG A 1 119 ? -6.094 -1.848 11.611 1.00 95.69 119 ARG A N 1
ATOM 975 C CA . ARG A 1 119 ? -6.529 -1.808 13.011 1.00 95.69 119 ARG A CA 1
ATOM 976 C C . ARG A 1 119 ? -6.445 -3.191 13.649 1.00 95.69 119 ARG A C 1
ATOM 978 O O . ARG A 1 119 ? -5.900 -3.302 14.742 1.00 95.69 119 ARG A O 1
ATOM 985 N N . ARG A 1 120 ? -6.894 -4.244 12.953 1.00 95.75 120 ARG A N 1
ATOM 986 C CA . ARG A 1 120 ? -6.753 -5.630 13.429 1.00 95.75 120 ARG A CA 1
ATOM 987 C C . ARG A 1 120 ? -5.297 -6.053 13.579 1.00 95.75 120 ARG A C 1
ATOM 989 O O . ARG A 1 120 ? -4.983 -6.677 14.585 1.00 95.75 120 ARG A O 1
ATOM 996 N N . LYS A 1 121 ? -4.431 -5.709 12.619 1.00 93.38 121 LYS A N 1
ATOM 997 C CA . LYS A 1 121 ? -2.992 -6.001 12.705 1.00 93.38 121 LYS A CA 1
ATOM 998 C C . LYS A 1 121 ? -2.391 -5.380 13.970 1.00 93.38 121 LYS A C 1
ATOM 1000 O O . LYS A 1 121 ? -1.892 -6.103 14.818 1.00 93.38 121 LYS A O 1
ATOM 1005 N N . ARG A 1 122 ? -2.607 -4.076 14.173 1.00 90.38 122 ARG A N 1
ATOM 1006 C CA . ARG A 1 122 ? -2.125 -3.351 15.362 1.00 90.38 122 ARG A CA 1
ATOM 1007 C C . ARG A 1 122 ? -2.688 -3.887 16.682 1.00 90.38 122 ARG A C 1
ATOM 1009 O O . ARG A 1 122 ? -1.985 -3.864 17.678 1.00 90.38 122 ARG A O 1
ATOM 1016 N N . SER A 1 123 ? -3.940 -4.355 16.711 1.00 84.31 123 SER A N 1
ATOM 1017 C CA . SER A 1 123 ? -4.501 -4.985 17.917 1.00 84.31 123 SER A CA 1
ATOM 1018 C C . SER A 1 123 ? -3.835 -6.318 18.259 1.00 84.31 123 SER A C 1
ATOM 1020 O O . SER A 1 123 ? -3.723 -6.629 19.434 1.00 84.31 123 SER A O 1
ATOM 1022 N N . LYS A 1 124 ? -3.419 -7.110 17.261 1.00 76.25 124 LYS A N 1
ATOM 1023 C CA . LYS A 1 124 ? -2.672 -8.354 17.511 1.00 76.25 124 LYS A CA 1
ATOM 1024 C C . LYS A 1 124 ? -1.268 -8.058 18.027 1.00 76.25 124 LYS A C 1
ATOM 1026 O O . LYS A 1 124 ? -0.819 -8.716 18.951 1.00 76.25 124 LYS A O 1
ATOM 1031 N N . ASP A 1 125 ? -0.626 -7.041 17.456 1.00 71.38 125 ASP A N 1
ATOM 1032 C CA . ASP A 1 125 ? 0.730 -6.645 17.839 1.00 71.38 125 ASP A CA 1
ATOM 1033 C C . ASP A 1 125 ? 0.809 -6.148 19.295 1.00 71.38 125 ASP A C 1
ATOM 1035 O O . ASP A 1 125 ? 1.865 -6.258 19.903 1.00 71.38 125 ASP A O 1
ATOM 1039 N N . LEU A 1 126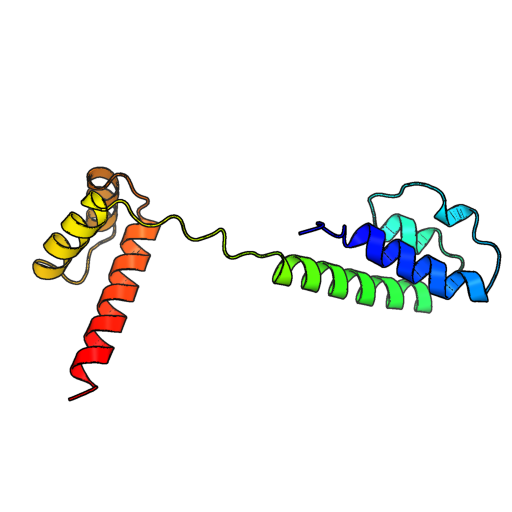 ? -0.283 -5.608 19.855 1.00 72.25 126 LEU A N 1
ATOM 1040 C CA . LEU A 1 126 ? -0.359 -5.224 21.271 1.00 72.25 126 LEU A CA 1
ATOM 1041 C C . LEU A 1 126 ? -0.525 -6.445 22.187 1.00 72.25 126 LEU A C 1
ATOM 1043 O O . LEU A 1 126 ? 0.220 -6.571 23.142 1.00 72.25 126 LEU A O 1
ATOM 1047 N N . ASN A 1 127 ? -1.419 -7.379 21.849 1.00 67.12 127 ASN A N 1
ATOM 1048 C CA . ASN A 1 127 ? 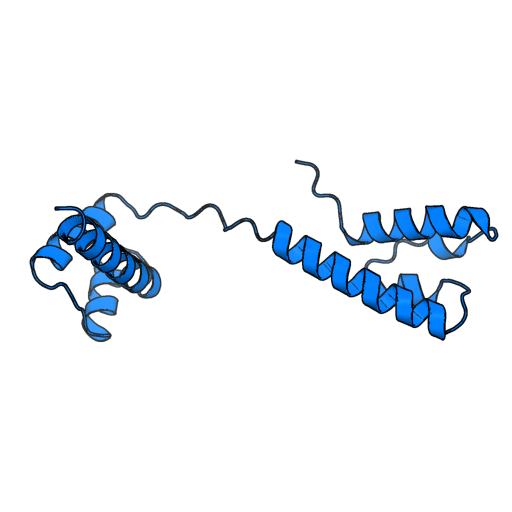-1.657 -8.581 22.663 1.00 67.12 127 ASN A CA 1
ATOM 1049 C C . ASN A 1 127 ? -0.485 -9.584 22.676 1.00 67.12 127 ASN A C 1
ATOM 1051 O O . ASN A 1 127 ? -0.521 -10.523 23.455 1.00 67.12 127 ASN A O 1
ATOM 1055 N N . ASN A 1 128 ? 0.492 -9.453 21.771 1.00 64.12 128 ASN A N 1
ATOM 1056 C CA . ASN A 1 128 ? 1.655 -10.348 21.667 1.00 64.12 128 ASN A CA 1
ATOM 1057 C C . ASN A 1 128 ? 2.947 -9.701 22.207 1.00 64.12 128 ASN A C 1
ATOM 1059 O O . 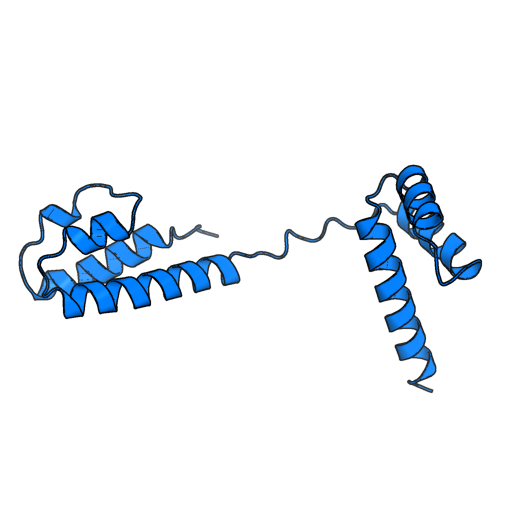ASN A 1 128 ? 4.042 -10.192 21.934 1.00 64.12 128 ASN A O 1
ATOM 1063 N N . ARG A 1 129 ? 2.840 -8.538 22.856 1.00 58.78 129 ARG A N 1
ATOM 1064 C CA . ARG A 1 129 ? 3.965 -7.818 23.475 1.00 58.78 129 ARG A CA 1
ATOM 1065 C C . ARG A 1 129 ? 3.927 -7.843 25.006 1.00 58.78 129 ARG A C 1
ATOM 1067 O O . ARG A 1 129 ? 4.840 -7.285 25.605 1.00 58.78 129 ARG A O 1
ATOM 1074 N N . ASP A 1 130 ? 2.927 -8.511 25.570 1.00 48.78 130 ASP A N 1
ATOM 1075 C CA . ASP A 1 130 ? 2.807 -8.879 26.983 1.00 48.78 130 ASP A CA 1
ATOM 1076 C C . ASP A 1 130 ? 3.049 -10.391 27.116 1.00 48.78 130 ASP A C 1
ATOM 1078 O O . ASP A 1 130 ? 3.638 -10.809 28.136 1.00 48.78 130 ASP A O 1
#

InterPro domains:
  IPR001356 Homeodomain [PF00046] (72-124)
  IPR001356 Homeodomain [PS50071] (66-126)
  IPR001356 Homeodomain [SM00389] (65-130)
  IPR001356 Homeodomain [cd00086] (71-124)
  IPR009057 Homedomain-like superfamily [SSF46689] (67-127)
  IPR017970 Homeobox, conserved site [PS00027] (101-124)

pLDDT: mean 80.64, std 15.37, range [36.78, 98.38]

Radius of gyration: 25.65 Å; chains: 1; bounding box: 56×29×63 Å

Secondary structure (DSSP, 8-state):
-----HHHHHHHHHHHHHTTTS--GGGSS--S-HHHHHHHS---HHHHHHHHHHHHHHHHHHHHHS------PPPPHHHHHHHHHHHHH-SS--HHHHHHHHHHHTS-HHHHHHHHHHHHHHHHHHHT--

Foldseek 3Di:
DPPDDLLVVLLVVVCVVCVVPDDLPVSPDDDPDVLSVLVSDPDDPVVSVVSVVVSVVSVVVSVVVVVPVPPPDDQDPQLVVLLVVVCVVPLDDDQVRLCVSCVVRVHDSVVSVVVSVVVVVVVVVVVVVD